Protein AF-A0A914IQT5-F1 (afdb_monomer_lite)

Foldseek 3Di:
DDPLVVVLVVVLVVVVVVCVVVVPDPVVNVVVNQVSVQCVVVCVSRDPPVVVLVPDDPVVSLVVLCVPPLVVLCVDPVCVPPDPVVSSVVSSPDDDDDDGPPDDPDDPPDDDDPD

Radius of gyration: 18.44 Å; chains: 1; bounding box: 42×45×45 Å

pLDDT: mean 85.97, std 9.66, range [45.22, 96.81]

Sequence (115 aa):
MNLSRSLFEEKLDGCKVFMKYRKVNTLLERKIIQWFEYVWKNGTAKFDETTITECLPPRLKGQLAVHIHMETLQKVALFKDCEASLMYELVLKLKLQVFSPGDYVCRKGDIGKVS

Secondary structure (DSSP, 8-state):
--HHHHHHHHHHHHHHHHHHHTT--HHHHHHHHHHHHHHHHTTTTT--HHHHHHTS-HHHHHHHHHHHHHHHHHT-GGGTT--HHHHHHHHHH-------TT--SS-TTPPPP--

Structure (mmCIF, N/CA/C/O backbone):
data_AF-A0A914IQT5-F1
#
_entry.id   AF-A0A914IQT5-F1
#
loop_
_atom_site.group_PDB
_atom_site.id
_atom_site.type_symbol
_atom_site.label_atom_id
_atom_site.label_alt_id
_atom_site.label_comp_id
_atom_site.label_asym_id
_atom_site.label_entity_id
_atom_site.label_seq_id
_atom_site.pdbx_PDB_ins_code
_atom_site.Cartn_x
_atom_site.Cartn_y
_atom_site.Cartn_z
_atom_site.occupancy
_atom_site.B_iso_or_equiv
_atom_site.auth_seq_id
_atom_site.auth_comp_id
_atom_site.auth_asym_id
_atom_site.auth_atom_id
_atom_site.pdbx_PDB_model_num
ATOM 1 N N . MET A 1 1 ? 7.349 23.898 -9.204 1.00 47.81 1 MET A N 1
ATOM 2 C CA . MET A 1 1 ? 7.856 22.534 -9.478 1.00 47.81 1 MET A CA 1
ATOM 3 C C . MET A 1 1 ? 7.548 21.688 -8.250 1.00 47.81 1 MET A C 1
ATOM 5 O O . MET A 1 1 ? 7.906 22.112 -7.162 1.00 47.81 1 MET A O 1
ATOM 9 N N . ASN A 1 2 ? 6.785 20.599 -8.366 1.00 71.19 2 ASN A N 1
ATOM 10 C CA . ASN A 1 2 ? 6.391 19.801 -7.198 1.00 71.19 2 ASN A CA 1
ATOM 11 C C . ASN A 1 2 ? 7.513 18.792 -6.891 1.00 71.19 2 ASN A C 1
ATOM 13 O O . ASN A 1 2 ? 7.759 17.908 -7.710 1.00 71.19 2 ASN A O 1
ATOM 17 N N . LEU A 1 3 ? 8.219 18.953 -5.766 1.00 75.12 3 LEU A N 1
ATOM 18 C CA . LEU A 1 3 ? 9.384 18.136 -5.379 1.00 75.12 3 LEU A CA 1
ATOM 19 C C . LEU A 1 3 ? 9.077 16.633 -5.422 1.00 75.12 3 LEU A C 1
ATOM 21 O O . LEU A 1 3 ? 9.850 15.861 -5.983 1.00 75.12 3 LEU A O 1
ATOM 25 N N . SER A 1 4 ? 7.900 16.233 -4.935 1.00 77.31 4 SER A N 1
ATOM 26 C CA . SER A 1 4 ? 7.446 14.838 -4.941 1.00 77.31 4 SER A CA 1
ATOM 27 C C . SER A 1 4 ? 7.320 14.273 -6.356 1.00 77.31 4 SER A C 1
ATOM 29 O O . SER A 1 4 ? 7.591 13.099 -6.584 1.00 77.31 4 SER A O 1
ATOM 31 N N . ARG A 1 5 ? 6.922 15.113 -7.321 1.00 80.44 5 ARG A N 1
ATOM 32 C CA . ARG A 1 5 ? 6.803 14.726 -8.731 1.00 80.44 5 ARG A CA 1
ATOM 33 C C . ARG A 1 5 ? 8.169 14.564 -9.381 1.00 80.44 5 ARG A C 1
ATOM 35 O O . ARG A 1 5 ? 8.388 13.565 -10.049 1.00 80.44 5 ARG A O 1
ATOM 42 N N . SER A 1 6 ? 9.081 15.499 -9.127 1.00 84.94 6 SER A N 1
ATOM 43 C CA . SER A 1 6 ? 10.443 15.439 -9.667 1.00 84.94 6 SER A CA 1
ATOM 44 C C . SER A 1 6 ? 11.188 14.195 -9.176 1.00 84.94 6 SER A C 1
ATOM 46 O O . SER A 1 6 ? 11.779 13.481 -9.976 1.00 84.94 6 SER A O 1
ATOM 48 N N . LEU A 1 7 ? 11.104 13.891 -7.876 1.00 85.19 7 LEU A N 1
ATOM 49 C CA . LEU A 1 7 ? 11.726 12.696 -7.291 1.00 85.19 7 LEU A CA 1
ATOM 50 C C . LEU A 1 7 ? 11.123 11.396 -7.839 1.00 85.19 7 LEU A C 1
ATOM 52 O O . LEU A 1 7 ? 11.816 10.390 -7.990 1.00 85.19 7 LEU A O 1
ATOM 56 N N . PHE A 1 8 ? 9.820 11.398 -8.122 1.00 86.62 8 PHE A N 1
ATOM 57 C CA . PHE A 1 8 ? 9.148 10.246 -8.709 1.00 86.62 8 PHE A CA 1
ATOM 58 C C . PHE A 1 8 ? 9.573 10.010 -10.164 1.00 86.62 8 PHE A C 1
ATOM 60 O O . PHE A 1 8 ? 9.866 8.876 -10.542 1.00 86.62 8 PHE A O 1
ATOM 67 N N . GLU A 1 9 ? 9.639 11.077 -10.962 1.00 87.62 9 GLU A N 1
ATOM 68 C CA . GLU A 1 9 ? 10.109 11.040 -12.350 1.00 87.62 9 GLU A CA 1
ATOM 69 C C . GLU A 1 9 ? 11.574 10.567 -12.419 1.00 87.62 9 GLU A C 1
ATOM 71 O O . GLU A 1 9 ? 11.883 9.673 -13.206 1.00 87.62 9 GLU A O 1
ATOM 76 N N . GLU A 1 10 ? 12.440 11.039 -11.514 1.00 91.44 10 GLU A N 1
ATOM 77 C CA . GLU A 1 10 ? 13.835 10.585 -11.401 1.00 91.44 10 GLU A CA 1
ATOM 78 C C . GLU A 1 10 ? 13.940 9.075 -11.120 1.00 91.44 10 GLU A C 1
ATOM 80 O O . GLU A 1 10 ? 14.690 8.361 -11.792 1.00 91.44 10 GLU A O 1
ATOM 85 N N . LYS A 1 11 ? 13.143 8.550 -10.174 1.00 90.00 11 LYS A N 1
ATOM 86 C CA . LYS A 1 11 ? 13.092 7.104 -9.890 1.00 90.00 11 LYS A CA 1
ATOM 87 C C . LYS A 1 11 ? 12.628 6.295 -11.102 1.00 90.00 11 LYS A C 1
ATOM 89 O O . LYS A 1 11 ? 13.220 5.258 -11.406 1.00 90.00 11 LYS A O 1
ATOM 94 N N . LEU A 1 12 ? 11.581 6.754 -11.790 1.00 92.44 12 LEU A N 1
ATOM 95 C CA . LEU A 1 12 ? 11.058 6.089 -12.984 1.00 92.44 12 LEU A CA 1
ATOM 96 C C . LEU A 1 12 ? 12.110 6.051 -14.100 1.00 92.44 12 LEU A C 1
ATOM 98 O O . LEU A 1 12 ? 12.308 5.008 -14.727 1.00 92.44 12 LEU A O 1
ATOM 102 N N . ASP A 1 13 ? 12.810 7.156 -14.332 1.00 93.62 13 ASP A N 1
ATOM 103 C CA . ASP A 1 13 ? 13.841 7.233 -15.363 1.00 93.62 13 ASP A CA 1
ATOM 104 C C . ASP A 1 13 ? 15.064 6.375 -15.019 1.00 93.62 13 ASP A C 1
ATOM 106 O O . ASP A 1 13 ? 15.553 5.639 -15.881 1.00 93.62 13 ASP A O 1
ATOM 110 N N . GLY A 1 14 ? 15.482 6.343 -13.750 1.00 94.62 14 GLY A N 1
ATOM 111 C CA . GLY A 1 14 ? 16.488 5.393 -13.267 1.00 94.62 14 GLY A CA 1
ATOM 112 C C . GLY A 1 14 ? 16.093 3.935 -13.536 1.00 94.62 14 GLY A C 1
ATOM 113 O O . GLY A 1 14 ? 16.894 3.153 -14.057 1.00 94.62 14 GLY A O 1
ATOM 114 N N . CYS A 1 15 ? 14.832 3.573 -13.273 1.00 93.38 15 CYS A N 1
ATOM 115 C CA . CYS A 1 15 ? 14.303 2.247 -13.597 1.00 93.38 15 CYS A CA 1
ATOM 116 C C . CYS A 1 15 ? 14.337 1.949 -15.104 1.00 93.38 15 CYS A C 1
ATOM 118 O O . CYS A 1 15 ? 14.749 0.853 -15.488 1.00 93.38 15 CYS A O 1
ATOM 120 N N . LYS A 1 16 ? 13.959 2.899 -15.970 1.00 93.62 16 LYS A N 1
ATOM 121 C CA . LYS A 1 16 ? 14.031 2.721 -17.435 1.00 93.62 16 LYS A CA 1
ATOM 122 C C . LYS A 1 16 ? 15.462 2.459 -17.902 1.00 93.62 16 LYS A C 1
ATOM 124 O O . LYS A 1 16 ? 15.700 1.526 -18.672 1.00 93.62 16 LYS A O 1
ATOM 129 N N . VAL A 1 17 ? 16.427 3.239 -17.409 1.00 95.62 17 VAL A N 1
ATOM 130 C CA . VAL A 1 17 ? 17.852 3.063 -17.738 1.00 95.62 17 VAL A CA 1
ATOM 131 C C . VAL A 1 17 ? 18.342 1.683 -17.297 1.00 95.62 17 VAL A C 1
ATOM 133 O O . VAL A 1 17 ? 18.986 0.977 -18.078 1.00 95.62 17 VAL A O 1
ATOM 136 N N . PHE A 1 18 ? 17.985 1.258 -16.083 1.00 95.00 18 PHE A N 1
ATOM 137 C CA . PHE A 1 18 ? 18.346 -0.059 -15.563 1.00 95.00 18 PHE A CA 1
ATOM 138 C C . PHE A 1 18 ? 17.763 -1.206 -16.403 1.00 95.00 18 PHE A C 1
ATOM 140 O O . PHE A 1 18 ? 18.481 -2.150 -16.746 1.00 95.00 18 PHE A O 1
ATOM 147 N N . MET A 1 19 ? 16.485 -1.118 -16.784 1.00 96.19 19 MET A N 1
ATOM 148 C CA . MET A 1 19 ? 15.827 -2.125 -17.624 1.00 96.19 19 MET A CA 1
ATOM 149 C C . MET A 1 19 ? 16.481 -2.236 -19.003 1.00 96.19 19 MET A C 1
ATOM 151 O O . MET A 1 19 ? 16.732 -3.348 -19.476 1.00 96.19 19 MET A O 1
ATOM 155 N N . LYS A 1 20 ? 16.843 -1.096 -19.606 1.00 94.56 20 LYS A N 1
ATOM 156 C CA . LYS A 1 20 ? 17.576 -1.051 -20.876 1.00 94.56 20 LYS A CA 1
ATOM 157 C C . LYS A 1 20 ? 18.952 -1.706 -20.757 1.00 94.56 20 LYS A C 1
ATOM 159 O O . LYS A 1 20 ? 19.308 -2.532 -21.594 1.00 94.56 20 LYS A O 1
ATOM 164 N N . TYR A 1 21 ? 19.706 -1.387 -19.703 1.00 96.06 21 TYR A N 1
ATOM 165 C CA . TYR A 1 21 ? 21.021 -1.981 -19.439 1.00 96.06 21 TYR A CA 1
ATOM 166 C C . TYR A 1 21 ? 20.945 -3.507 -19.265 1.00 96.06 21 TYR A C 1
ATOM 168 O O . TYR A 1 21 ? 21.769 -4.243 -19.807 1.00 96.06 21 TYR A O 1
ATOM 176 N N . ARG A 1 22 ? 19.920 -3.998 -18.558 1.00 96.81 22 ARG A N 1
ATOM 177 C CA . ARG A 1 22 ? 19.693 -5.432 -18.320 1.00 96.81 22 ARG A CA 1
ATOM 178 C C . ARG A 1 22 ? 18.984 -6.161 -19.465 1.00 96.81 22 ARG A C 1
ATOM 180 O O . ARG A 1 22 ? 18.784 -7.367 -19.348 1.00 96.81 22 ARG A O 1
ATOM 187 N N . LYS A 1 23 ? 18.628 -5.469 -20.556 1.00 95.25 23 LYS A N 1
ATOM 188 C CA . LYS A 1 23 ? 17.874 -6.023 -21.696 1.00 95.25 23 LYS A CA 1
ATOM 189 C C . LYS A 1 23 ? 16.581 -6.723 -21.252 1.00 95.25 23 LYS A C 1
ATOM 191 O O . LYS A 1 23 ? 16.269 -7.827 -21.698 1.00 95.25 23 LYS A O 1
ATOM 196 N N . VAL A 1 24 ? 15.848 -6.092 -20.334 1.00 95.38 24 VAL A N 1
ATOM 197 C CA . VAL A 1 24 ? 14.544 -6.587 -19.877 1.00 95.38 24 VAL A CA 1
ATOM 198 C C . VAL A 1 24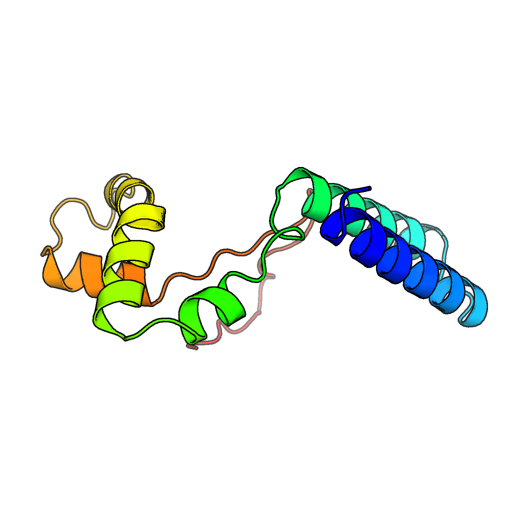 ? 13.583 -6.653 -21.067 1.00 95.38 24 VAL A C 1
ATOM 200 O O . VAL A 1 24 ? 13.606 -5.793 -21.943 1.00 95.38 24 VAL A O 1
ATOM 203 N N . ASN A 1 25 ? 12.745 -7.691 -21.127 1.00 95.12 25 ASN A N 1
ATOM 204 C CA . ASN A 1 25 ? 11.779 -7.813 -22.215 1.00 95.12 25 ASN A CA 1
ATOM 205 C C . ASN A 1 25 ? 10.719 -6.694 -22.156 1.00 95.12 25 ASN A C 1
ATOM 207 O O . ASN A 1 25 ? 10.324 -6.233 -21.084 1.00 95.12 25 ASN A O 1
ATOM 211 N N . THR A 1 26 ? 10.207 -6.305 -23.323 1.00 92.81 26 THR A N 1
ATOM 212 C CA . THR A 1 26 ? 9.281 -5.170 -23.474 1.00 92.81 26 THR A CA 1
ATOM 213 C C . THR A 1 26 ? 7.962 -5.354 -22.718 1.00 92.81 26 THR A C 1
ATOM 215 O O . THR A 1 26 ? 7.315 -4.379 -22.340 1.00 92.81 26 THR A O 1
ATOM 218 N N . LEU A 1 27 ? 7.538 -6.601 -22.490 1.00 92.62 27 LEU A N 1
ATOM 219 C CA . LEU A 1 27 ? 6.305 -6.893 -21.762 1.00 92.62 27 LEU A CA 1
ATOM 220 C C . LEU A 1 27 ? 6.457 -6.556 -20.274 1.00 92.62 27 LEU A C 1
ATOM 222 O O . LEU A 1 27 ? 5.583 -5.903 -19.705 1.00 92.62 27 LEU A O 1
ATOM 226 N N . LEU A 1 28 ? 7.566 -6.965 -19.656 1.00 90.56 28 LEU A N 1
ATOM 227 C CA . LEU A 1 28 ? 7.871 -6.662 -18.262 1.00 90.56 28 LEU A CA 1
ATOM 228 C C . LEU A 1 28 ? 8.164 -5.170 -18.069 1.00 90.56 28 LEU A C 1
ATOM 230 O O . LEU A 1 28 ? 7.655 -4.579 -17.123 1.00 90.56 28 LEU A O 1
ATOM 234 N N . GLU A 1 29 ? 8.892 -4.548 -18.998 1.00 92.88 29 GLU A N 1
ATOM 235 C CA . GLU A 1 29 ? 9.131 -3.100 -18.984 1.00 92.88 29 GLU A CA 1
ATOM 236 C C . GLU A 1 29 ? 7.816 -2.309 -18.974 1.00 92.88 29 GLU A C 1
ATOM 238 O O . GLU A 1 29 ? 7.607 -1.447 -18.119 1.00 92.88 29 GLU A O 1
ATOM 243 N N . ARG A 1 30 ? 6.879 -2.657 -19.865 1.00 91.69 30 ARG A N 1
ATOM 244 C CA . ARG A 1 30 ? 5.562 -2.014 -19.929 1.00 91.69 30 ARG A CA 1
ATOM 245 C C . ARG A 1 30 ? 4.773 -2.184 -18.635 1.00 91.69 30 ARG A C 1
ATOM 247 O O . ARG A 1 30 ? 4.170 -1.219 -18.177 1.00 91.69 30 ARG A O 1
ATOM 254 N N . LYS A 1 31 ? 4.786 -3.384 -18.045 1.00 90.19 31 LYS A N 1
ATOM 255 C CA . LYS A 1 31 ? 4.122 -3.644 -16.758 1.00 90.19 31 LYS A CA 1
ATOM 256 C C . LYS A 1 31 ? 4.693 -2.773 -15.643 1.00 90.19 31 LYS A C 1
ATOM 258 O O . LYS A 1 31 ? 3.928 -2.198 -14.879 1.00 90.19 31 LYS A O 1
ATOM 263 N N . ILE A 1 32 ? 6.017 -2.644 -15.578 1.00 90.44 32 ILE A N 1
ATOM 264 C CA . ILE A 1 32 ? 6.684 -1.811 -14.574 1.00 90.44 32 ILE A CA 1
ATOM 265 C C . ILE A 1 32 ? 6.288 -0.341 -14.761 1.00 90.44 32 ILE A C 1
ATOM 267 O O . ILE A 1 32 ? 5.877 0.299 -13.799 1.00 90.44 32 ILE A O 1
ATOM 271 N N . ILE A 1 33 ? 6.328 0.186 -15.989 1.00 91.38 33 ILE A N 1
ATOM 272 C CA . ILE A 1 33 ? 5.928 1.578 -16.265 1.00 91.38 33 ILE A CA 1
ATOM 273 C C . ILE A 1 33 ? 4.456 1.818 -15.890 1.00 91.38 33 ILE A C 1
ATOM 275 O O . ILE A 1 33 ? 4.156 2.794 -15.205 1.00 91.38 33 ILE A O 1
ATOM 279 N N . GLN A 1 34 ? 3.550 0.911 -16.270 1.00 90.38 34 GLN A N 1
ATOM 280 C CA . G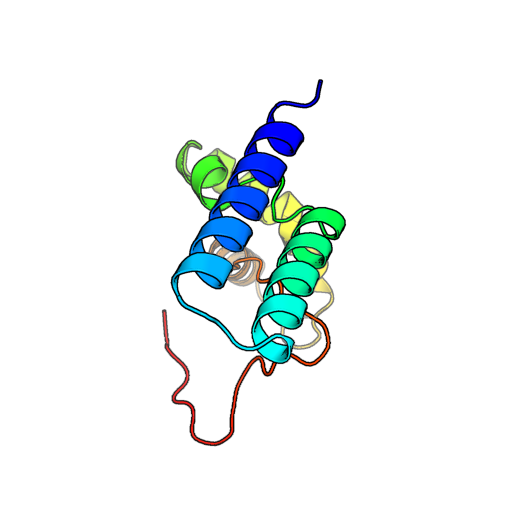LN A 1 34 ? 2.130 1.001 -15.910 1.00 90.38 34 GLN A CA 1
ATOM 281 C C . GLN A 1 34 ? 1.911 0.976 -14.395 1.00 90.38 34 GLN A C 1
ATOM 283 O O . GLN A 1 34 ? 1.084 1.732 -13.889 1.00 90.38 34 GLN A O 1
ATOM 288 N N . TRP A 1 35 ? 2.671 0.154 -13.668 1.00 88.19 35 TRP A N 1
ATOM 289 C CA . TRP A 1 35 ? 2.641 0.137 -12.208 1.00 88.19 35 TRP A CA 1
ATOM 290 C C . TRP A 1 35 ? 3.054 1.497 -11.629 1.00 88.19 35 TRP A C 1
ATOM 292 O O . TRP A 1 35 ? 2.324 2.048 -10.808 1.00 88.19 35 TRP A O 1
ATOM 302 N N . PHE A 1 36 ? 4.155 2.097 -12.103 1.00 88.44 36 PHE A N 1
ATOM 303 C CA . PHE A 1 36 ? 4.572 3.435 -11.657 1.00 88.44 36 PHE A CA 1
ATOM 304 C C . PHE A 1 36 ? 3.467 4.476 -11.916 1.00 88.44 36 PHE A C 1
ATOM 306 O O . PHE A 1 36 ? 3.074 5.208 -11.006 1.00 88.44 36 PHE A O 1
ATOM 313 N N . GLU A 1 37 ? 2.901 4.520 -13.124 1.00 87.38 37 GLU A N 1
ATOM 314 C CA . GLU A 1 37 ? 1.801 5.441 -13.446 1.00 87.38 37 GLU A CA 1
ATOM 315 C C . GLU A 1 37 ? 0.577 5.244 -12.541 1.00 87.38 37 GLU A C 1
ATOM 317 O O . GLU A 1 37 ? -0.046 6.219 -12.108 1.00 87.38 37 GLU A O 1
ATOM 322 N N . TYR A 1 38 ? 0.238 3.991 -12.241 1.00 87.38 38 TYR A N 1
ATOM 323 C CA . TYR A 1 38 ? -0.890 3.638 -11.391 1.00 87.38 38 TYR A CA 1
ATOM 324 C C . TYR A 1 38 ? -0.676 4.079 -9.937 1.00 87.38 38 TYR A C 1
ATOM 326 O O . TYR A 1 38 ? -1.527 4.766 -9.369 1.00 87.38 38 TYR A O 1
ATOM 334 N N . VAL A 1 39 ? 0.485 3.773 -9.352 1.00 83.94 39 VAL A N 1
ATOM 335 C CA . VAL A 1 39 ? 0.831 4.174 -7.976 1.00 83.94 39 VAL A CA 1
ATOM 336 C C . VAL A 1 39 ? 0.896 5.703 -7.842 1.00 83.94 39 VAL A C 1
ATOM 338 O O . VAL A 1 39 ? 0.480 6.256 -6.820 1.00 83.94 39 VAL A O 1
ATOM 341 N N . TRP A 1 40 ? 1.353 6.413 -8.880 1.00 84.00 40 TRP A N 1
ATOM 342 C CA . TRP A 1 40 ? 1.342 7.879 -8.909 1.00 84.00 40 TRP A CA 1
ATOM 343 C C . TRP A 1 40 ? -0.075 8.462 -8.927 1.00 84.00 40 TRP A C 1
ATOM 345 O O . TRP A 1 40 ? -0.383 9.375 -8.150 1.00 84.00 40 TRP A O 1
ATOM 355 N N . LYS A 1 41 ? -0.953 7.927 -9.788 1.00 83.19 41 LYS A N 1
ATOM 356 C CA . LYS A 1 41 ? -2.362 8.346 -9.877 1.00 83.19 41 LYS A CA 1
ATOM 357 C C . LYS A 1 41 ? -3.112 8.099 -8.572 1.00 83.19 41 LYS A C 1
ATOM 359 O O . LYS A 1 41 ? -3.847 8.980 -8.134 1.00 83.19 41 LYS A O 1
ATOM 364 N N . ASN A 1 42 ? -2.861 6.966 -7.922 1.00 77.44 42 ASN A N 1
ATOM 365 C CA . ASN A 1 42 ? -3.542 6.575 -6.687 1.00 77.44 42 ASN A CA 1
ATOM 366 C C . ASN A 1 42 ? -2.970 7.240 -5.424 1.00 77.44 42 ASN A C 1
ATOM 368 O O . ASN A 1 42 ? -3.422 6.960 -4.319 1.00 77.44 42 ASN A O 1
ATOM 372 N N . GLY A 1 43 ? -1.992 8.141 -5.564 1.00 70.44 43 GLY A N 1
ATOM 373 C CA . GLY A 1 43 ? -1.492 8.972 -4.467 1.00 70.44 43 GLY A CA 1
ATOM 374 C C . GLY A 1 43 ? -0.547 8.266 -3.492 1.00 70.44 43 GLY A C 1
ATOM 375 O O . GLY A 1 43 ? 0.111 8.947 -2.712 1.00 70.44 43 GLY A O 1
ATOM 376 N N . THR A 1 44 ? -0.387 6.947 -3.584 1.00 64.69 44 THR A N 1
ATOM 377 C CA . THR A 1 44 ? 0.485 6.149 -2.705 1.00 64.69 44 THR A CA 1
ATOM 378 C C . THR A 1 44 ? 1.966 6.470 -2.901 1.00 64.69 44 THR A C 1
ATOM 380 O O . THR A 1 44 ? 2.752 6.360 -1.973 1.00 64.69 44 THR A O 1
ATOM 383 N N . ALA A 1 45 ? 2.364 6.934 -4.091 1.00 61.88 45 ALA A N 1
ATOM 384 C CA . ALA A 1 45 ? 3.729 7.412 -4.328 1.00 61.88 45 ALA A CA 1
ATOM 385 C C . ALA A 1 45 ? 4.007 8.808 -3.742 1.00 61.88 45 ALA A C 1
ATOM 387 O O . ALA A 1 45 ? 5.161 9.235 -3.722 1.00 61.88 45 ALA A O 1
ATOM 388 N N . LYS A 1 46 ? 2.971 9.555 -3.333 1.00 66.12 46 LYS A N 1
ATOM 389 C CA . LYS A 1 46 ? 3.124 10.953 -2.900 1.00 66.12 46 LYS A CA 1
ATOM 390 C C . LYS A 1 46 ? 3.548 11.071 -1.442 1.00 66.12 46 LYS A C 1
ATOM 392 O O . LYS A 1 46 ? 4.214 12.046 -1.103 1.00 66.12 46 LYS A O 1
ATOM 397 N N . PHE A 1 47 ? 3.179 10.099 -0.610 1.00 67.94 47 PHE A N 1
ATOM 398 C CA . PHE A 1 47 ? 3.446 10.113 0.821 1.00 67.94 47 PHE A CA 1
ATOM 399 C C . PHE A 1 47 ? 3.838 8.721 1.288 1.00 67.94 47 PHE A C 1
ATOM 401 O O . PHE A 1 47 ? 3.115 7.756 1.055 1.00 67.94 47 PHE A O 1
ATOM 408 N N . ASP A 1 48 ? 4.976 8.631 1.967 1.00 74.50 48 ASP A N 1
ATOM 409 C CA . ASP A 1 48 ? 5.322 7.435 2.718 1.00 74.50 48 ASP A CA 1
ATOM 410 C C . ASP A 1 48 ? 4.614 7.484 4.073 1.00 74.50 48 ASP A C 1
ATOM 412 O O . ASP A 1 48 ? 5.106 8.061 5.045 1.00 74.50 48 ASP A O 1
ATOM 416 N N . GLU A 1 49 ? 3.406 6.927 4.103 1.00 73.88 49 GLU A N 1
ATOM 417 C CA . GLU A 1 49 ? 2.545 6.917 5.285 1.00 73.88 49 GLU A CA 1
ATOM 418 C C . GLU A 1 49 ? 3.222 6.237 6.483 1.00 73.88 49 GLU A C 1
ATOM 420 O O . GLU A 1 49 ? 3.028 6.670 7.620 1.00 73.88 49 GLU A O 1
ATOM 425 N N . THR A 1 50 ? 4.085 5.243 6.236 1.00 74.81 50 THR A N 1
ATOM 426 C CA . THR A 1 50 ? 4.836 4.542 7.290 1.00 74.81 50 THR A CA 1
ATOM 427 C C . THR A 1 50 ? 5.837 5.487 7.940 1.00 74.81 50 THR A C 1
ATOM 429 O O . THR A 1 50 ? 5.787 5.697 9.150 1.00 74.81 50 THR A O 1
ATOM 432 N N . THR A 1 51 ? 6.681 6.138 7.135 1.00 78.88 51 THR A N 1
ATOM 433 C CA . THR A 1 51 ? 7.665 7.104 7.644 1.00 78.88 51 THR A CA 1
ATOM 434 C C . THR A 1 51 ? 6.981 8.264 8.378 1.00 78.88 51 THR A C 1
ATOM 436 O O . THR A 1 51 ? 7.427 8.678 9.446 1.00 78.88 51 THR A O 1
ATOM 439 N N . ILE A 1 52 ? 5.857 8.775 7.861 1.00 80.25 52 ILE A N 1
ATOM 440 C CA . ILE A 1 52 ? 5.115 9.869 8.509 1.00 80.25 52 ILE A CA 1
ATOM 441 C C . ILE A 1 52 ? 4.537 9.424 9.857 1.00 80.25 52 ILE A C 1
ATOM 443 O O . ILE A 1 52 ? 4.656 10.151 10.844 1.00 80.25 52 ILE A O 1
ATOM 447 N N . THR A 1 53 ? 3.921 8.242 9.924 1.00 77.44 53 THR A N 1
ATOM 448 C CA . THR A 1 53 ? 3.326 7.739 11.172 1.00 77.44 53 THR A CA 1
ATOM 449 C C . THR A 1 53 ? 4.362 7.323 12.213 1.00 77.44 53 THR A C 1
ATOM 451 O O . THR A 1 53 ? 4.057 7.379 13.403 1.00 77.44 53 THR A O 1
ATOM 454 N N . GLU A 1 54 ? 5.574 6.938 11.812 1.00 83.25 54 GLU A N 1
ATOM 455 C CA . GLU A 1 54 ? 6.691 6.654 12.727 1.00 83.25 54 GLU A CA 1
ATOM 456 C C . GLU A 1 54 ? 7.270 7.915 13.382 1.00 83.25 54 GLU A C 1
ATOM 458 O O . GLU A 1 54 ? 7.718 7.857 14.526 1.00 83.25 54 GLU A O 1
ATOM 463 N N . CYS A 1 55 ? 7.184 9.072 12.721 1.00 86.38 55 CYS A N 1
ATOM 464 C CA . CYS A 1 55 ? 7.583 10.359 13.300 1.00 86.38 55 CYS A CA 1
ATOM 465 C C . CYS A 1 55 ? 6.607 10.888 14.368 1.00 86.38 55 CYS A C 1
ATOM 467 O O . CYS A 1 55 ? 6.911 11.872 15.048 1.00 86.38 55 CYS A O 1
ATOM 469 N N . LEU A 1 56 ? 5.420 10.287 14.508 1.00 88.19 56 LEU A N 1
ATOM 470 C CA . LEU A 1 56 ? 4.383 10.758 15.422 1.00 88.19 56 LEU A CA 1
ATOM 471 C C . LEU A 1 56 ? 4.458 10.056 16.789 1.00 88.19 56 LEU A C 1
ATOM 473 O O . LEU A 1 56 ? 4.583 8.832 16.857 1.00 88.19 56 LEU A O 1
ATOM 477 N N . PRO A 1 57 ? 4.265 10.793 17.901 1.00 92.94 57 PRO A N 1
ATOM 478 C CA 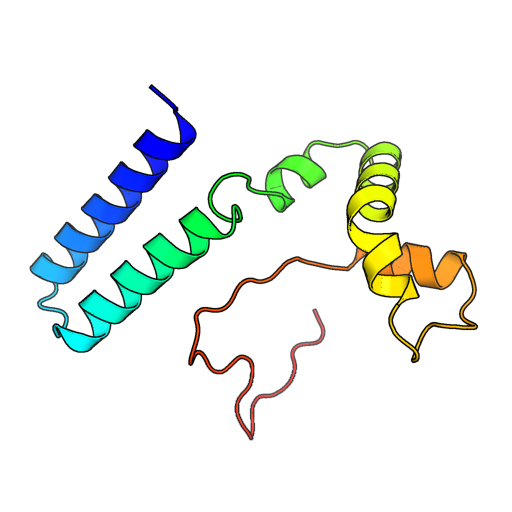. PRO A 1 57 ? 4.025 10.195 19.208 1.00 92.94 57 PRO A CA 1
ATOM 479 C C . PRO A 1 57 ? 2.848 9.202 19.175 1.00 92.94 57 PRO A C 1
ATOM 481 O O . PRO A 1 57 ? 1.864 9.461 18.474 1.00 92.94 57 PRO A O 1
ATOM 484 N N . PRO A 1 58 ? 2.859 8.129 19.994 1.00 88.75 58 PRO A N 1
ATOM 485 C CA . PRO A 1 58 ? 1.859 7.055 19.928 1.00 88.75 58 PRO A CA 1
ATOM 486 C C . PRO A 1 58 ? 0.401 7.531 19.974 1.00 88.75 58 PRO A C 1
ATOM 488 O O . PRO A 1 58 ? -0.449 7.014 19.253 1.00 88.75 58 PRO A O 1
ATOM 491 N N . ARG A 1 59 ? 0.110 8.562 20.780 1.00 90.00 59 ARG A N 1
ATOM 492 C CA . ARG A 1 59 ? -1.236 9.148 20.876 1.00 90.00 59 ARG A CA 1
ATOM 493 C C . ARG A 1 59 ? -1.684 9.814 19.572 1.00 90.00 59 ARG A C 1
ATOM 495 O O . ARG A 1 59 ? -2.821 9.616 19.158 1.00 90.00 59 ARG A O 1
ATOM 502 N N . LEU A 1 60 ? -0.801 10.574 18.923 1.00 91.38 60 LEU A N 1
ATOM 503 C CA . LEU A 1 60 ? -1.109 11.254 17.660 1.00 91.38 60 LEU A CA 1
ATOM 504 C C . LEU A 1 60 ? -1.186 10.262 16.499 1.00 91.38 60 LEU A C 1
ATOM 506 O O . LEU A 1 60 ? -2.083 10.372 15.667 1.00 91.38 60 LEU A O 1
ATOM 510 N N . LYS A 1 61 ? -0.313 9.248 16.490 1.00 89.62 61 LYS A N 1
ATOM 511 C CA . LYS A 1 61 ? -0.383 8.136 15.535 1.00 89.62 61 LYS A CA 1
ATOM 512 C C . LYS A 1 61 ? -1.745 7.442 15.587 1.00 89.62 61 LYS A C 1
ATOM 514 O O . LYS A 1 61 ? -2.350 7.212 14.545 1.00 89.62 61 LYS A O 1
ATOM 519 N N . GLY A 1 62 ? -2.243 7.151 16.789 1.00 89.56 62 GLY A N 1
ATOM 520 C CA . GLY A 1 62 ? -3.540 6.501 16.955 1.00 89.56 62 GLY A CA 1
ATOM 521 C C . GLY A 1 62 ? -4.722 7.358 16.510 1.00 89.56 62 GLY A C 1
ATOM 522 O O . GLY A 1 62 ? -5.596 6.869 15.799 1.00 89.56 62 GLY A O 1
ATOM 523 N N . GLN A 1 63 ? -4.719 8.651 16.845 1.00 90.56 63 GLN A N 1
ATOM 524 C CA . GLN A 1 63 ? -5.747 9.584 16.369 1.00 90.56 63 GLN A CA 1
ATOM 525 C C . GLN A 1 63 ? -5.773 9.676 14.839 1.00 90.56 63 GLN A C 1
ATOM 527 O O . GLN A 1 63 ? -6.849 9.639 14.242 1.00 90.56 63 GLN A O 1
ATOM 532 N N . LEU A 1 64 ? -4.597 9.744 14.207 1.00 89.69 64 LEU A N 1
ATOM 533 C CA . LEU A 1 64 ? -4.483 9.776 12.752 1.00 89.69 64 LEU A CA 1
ATOM 534 C C . LEU A 1 64 ? -4.994 8.474 12.117 1.00 89.69 64 LEU A C 1
ATOM 536 O O . LEU A 1 64 ? -5.812 8.530 11.205 1.00 89.69 64 LEU A O 1
ATOM 540 N N . ALA A 1 65 ? -4.582 7.313 12.633 1.00 88.62 65 ALA A N 1
ATOM 541 C CA . ALA A 1 65 ? -5.024 6.017 12.118 1.00 88.62 65 ALA A CA 1
ATOM 542 C C . ALA A 1 65 ? -6.554 5.854 12.203 1.00 88.62 65 ALA A C 1
ATOM 544 O O . ALA A 1 65 ? -7.184 5.436 11.232 1.00 88.62 65 ALA A O 1
ATOM 545 N N . VAL A 1 66 ? -7.170 6.245 13.330 1.00 91.06 66 VAL A N 1
ATOM 546 C CA . VAL A 1 66 ? -8.638 6.262 13.486 1.00 91.06 66 VAL A CA 1
ATOM 547 C C . VAL A 1 66 ? -9.287 7.161 12.448 1.00 91.06 66 VAL A C 1
ATOM 549 O O . VAL A 1 66 ? -10.239 6.739 11.796 1.00 91.06 66 VAL A O 1
ATOM 552 N N . HIS A 1 67 ? -8.762 8.369 12.257 1.00 90.50 67 HIS A N 1
ATOM 553 C CA . HIS A 1 67 ? -9.321 9.308 11.293 1.00 90.50 67 HIS A CA 1
ATOM 554 C C . HIS A 1 67 ? -9.272 8.780 9.851 1.00 90.50 67 HIS A C 1
ATOM 556 O O . HIS A 1 67 ? -10.225 8.974 9.103 1.00 90.50 67 HIS A O 1
ATOM 562 N N . ILE A 1 68 ? -8.196 8.087 9.466 1.00 87.25 68 ILE A N 1
ATOM 563 C CA . ILE A 1 68 ? -8.013 7.592 8.094 1.00 87.25 68 ILE A CA 1
ATOM 564 C C . ILE A 1 68 ? -8.796 6.293 7.846 1.00 87.25 68 ILE A C 1
ATOM 566 O O . ILE A 1 68 ? -9.388 6.122 6.780 1.00 87.25 68 ILE A O 1
ATOM 570 N N . HIS A 1 69 ? -8.798 5.353 8.797 1.00 90.19 69 HIS A N 1
ATOM 571 C CA . HIS A 1 69 ? -9.229 3.978 8.518 1.00 90.19 69 HIS A CA 1
ATOM 572 C C . HIS A 1 69 ? -10.543 3.553 9.185 1.00 90.19 69 HIS A C 1
ATOM 574 O O . HIS A 1 69 ? -11.168 2.605 8.701 1.00 90.19 69 HIS A O 1
ATOM 580 N N . MET A 1 70 ? -10.992 4.218 10.259 1.00 92.00 70 MET A N 1
ATOM 581 C CA . MET A 1 70 ? -12.134 3.740 11.057 1.00 92.00 70 MET A CA 1
ATOM 582 C C . MET A 1 70 ? -13.422 3.639 10.236 1.00 92.00 70 MET A C 1
ATOM 584 O O . MET A 1 70 ? -14.129 2.638 10.325 1.00 92.00 70 MET A O 1
ATOM 588 N N . GLU A 1 71 ? -13.698 4.629 9.384 1.00 91.75 71 GLU A N 1
ATOM 589 C CA . GLU A 1 71 ? -14.893 4.625 8.533 1.00 91.75 71 GLU A CA 1
ATOM 590 C C . GLU A 1 71 ? -14.907 3.419 7.579 1.00 91.75 71 GLU A C 1
ATOM 592 O O . GLU A 1 71 ? -15.948 2.806 7.343 1.00 91.75 71 GLU A O 1
ATOM 597 N N . THR A 1 72 ? -13.742 3.046 7.044 1.00 90.44 72 THR A N 1
ATOM 598 C CA . THR A 1 72 ? -13.622 1.882 6.157 1.00 90.44 72 THR A CA 1
ATOM 599 C C . THR A 1 72 ? -13.859 0.592 6.932 1.00 90.44 72 THR A C 1
ATOM 601 O O . THR A 1 72 ? -14.596 -0.275 6.463 1.00 90.44 72 THR A O 1
ATOM 604 N N . LEU A 1 73 ? -13.285 0.476 8.133 1.00 91.56 73 LEU A N 1
ATOM 605 C CA . LEU A 1 73 ? -13.423 -0.717 8.963 1.00 91.56 73 LEU A CA 1
ATOM 606 C C . LEU A 1 73 ? -14.873 -0.925 9.438 1.00 91.56 73 LEU A C 1
ATOM 608 O O . LEU A 1 73 ? -15.366 -2.048 9.407 1.00 91.56 73 LEU A O 1
ATOM 612 N N . GLN A 1 74 ? -15.585 0.150 9.794 1.00 90.75 74 GLN A N 1
ATOM 613 C CA . GLN A 1 74 ? -16.988 0.102 10.236 1.00 90.75 74 GLN A CA 1
ATOM 614 C C . GLN A 1 74 ? -17.971 -0.357 9.149 1.00 90.75 74 GLN A C 1
ATOM 616 O O . GLN A 1 74 ? -19.047 -0.862 9.462 1.00 90.75 74 GLN A O 1
ATOM 621 N N . LYS A 1 75 ? -17.616 -0.213 7.867 1.00 92.69 75 LYS A N 1
ATOM 622 C CA . LYS A 1 75 ? -18.441 -0.695 6.745 1.00 92.69 75 LYS A CA 1
ATOM 623 C C . LYS A 1 75 ? -18.362 -2.213 6.559 1.00 92.69 75 LYS A C 1
ATOM 625 O O . LYS A 1 75 ? -19.175 -2.780 5.829 1.00 92.69 75 LYS A O 1
ATOM 630 N N . VAL A 1 76 ? -17.394 -2.884 7.184 1.00 93.69 76 VAL A N 1
ATOM 631 C CA . VAL A 1 76 ? -17.197 -4.329 7.043 1.00 93.69 76 VAL A CA 1
ATOM 632 C C . VAL A 1 76 ? -18.145 -5.070 7.982 1.00 93.69 76 VAL A C 1
ATOM 634 O O . VAL A 1 76 ? -18.026 -4.988 9.201 1.00 93.69 76 VAL A O 1
ATOM 637 N N . ALA A 1 77 ? -19.055 -5.863 7.411 1.00 94.06 77 ALA A N 1
ATOM 638 C CA . ALA A 1 77 ? -20.078 -6.588 8.170 1.00 94.06 77 ALA A CA 1
ATOM 639 C C . ALA A 1 77 ? -19.508 -7.516 9.261 1.00 94.06 77 ALA A C 1
ATOM 641 O O . ALA A 1 77 ? -20.145 -7.691 10.295 1.00 94.06 77 ALA A O 1
ATOM 642 N N . LEU A 1 78 ? -18.301 -8.063 9.057 1.00 93.44 78 LEU A N 1
ATOM 643 C CA . LEU A 1 78 ? -17.600 -8.897 10.040 1.00 93.44 78 LEU A CA 1
ATOM 644 C C . LEU A 1 78 ? -17.372 -8.179 11.383 1.00 93.44 78 LEU A C 1
ATOM 646 O O . LEU A 1 78 ? -17.319 -8.843 12.411 1.00 93.44 78 LEU A O 1
ATOM 650 N N . PHE A 1 79 ? -17.248 -6.848 11.376 1.00 91.69 79 PHE A N 1
ATOM 651 C CA . PHE A 1 79 ? -16.903 -6.056 12.560 1.00 91.69 79 PHE A CA 1
ATOM 652 C C . PHE A 1 79 ? -18.060 -5.206 13.104 1.00 91.69 79 PHE A C 1
ATOM 654 O O . PHE A 1 79 ? -17.845 -4.357 13.966 1.00 91.69 79 PHE A O 1
ATOM 661 N N . LYS A 1 80 ? -19.287 -5.413 12.609 1.00 88.62 80 LYS A N 1
ATOM 662 C CA . LYS A 1 80 ? -20.444 -4.548 12.896 1.00 88.62 80 LYS A CA 1
ATOM 663 C C . LYS A 1 80 ? -20.761 -4.410 14.393 1.00 88.62 80 LYS A C 1
ATOM 665 O O . LYS A 1 80 ? -21.119 -3.321 14.827 1.00 88.62 80 LYS A O 1
ATOM 670 N N . ASP A 1 81 ? -20.591 -5.489 15.153 1.00 89.81 81 ASP A N 1
ATOM 671 C CA . ASP A 1 81 ? -20.924 -5.562 16.583 1.00 89.81 81 ASP A CA 1
ATOM 672 C C . ASP A 1 81 ? -19.672 -5.752 17.464 1.00 89.81 81 ASP A C 1
ATOM 674 O O . ASP A 1 81 ? -19.753 -6.199 18.608 1.00 89.81 81 ASP A O 1
ATOM 678 N N . CYS A 1 82 ? -18.486 -5.444 16.927 1.00 93.44 82 CYS A N 1
ATOM 679 C CA . CYS A 1 82 ? -17.239 -5.514 17.679 1.00 93.44 82 CYS A CA 1
ATOM 680 C C . CYS A 1 82 ? -17.091 -4.334 18.648 1.00 93.44 82 CYS A C 1
ATOM 682 O O . CYS A 1 82 ? -17.499 -3.208 18.366 1.00 93.44 82 CYS A O 1
ATOM 684 N N . GLU A 1 83 ? -16.435 -4.585 19.782 1.00 94.19 83 GLU A N 1
ATOM 685 C CA . GLU A 1 83 ? -16.112 -3.538 20.748 1.00 94.19 83 GLU A CA 1
ATOM 686 C C . GLU A 1 83 ? -15.208 -2.459 20.126 1.00 94.19 83 GLU A C 1
ATOM 688 O O . GLU A 1 83 ? -14.314 -2.748 19.325 1.00 94.19 83 GLU A O 1
ATOM 693 N N . ALA A 1 84 ? -15.399 -1.203 20.537 1.00 88.88 84 ALA A N 1
ATOM 694 C CA . ALA A 1 84 ? -14.601 -0.075 20.061 1.00 88.88 84 ALA A CA 1
ATOM 695 C C . ALA A 1 84 ? -13.090 -0.251 20.313 1.00 88.88 84 ALA A C 1
ATOM 697 O O . ALA A 1 84 ? -12.282 0.194 19.499 1.00 88.88 84 ALA A O 1
ATOM 698 N N . SER A 1 85 ? -12.703 -0.922 21.404 1.00 91.50 85 SER A N 1
ATOM 699 C CA . SER A 1 85 ? -11.303 -1.236 21.719 1.00 91.50 85 SER A CA 1
ATOM 700 C C . SER A 1 85 ? -10.676 -2.175 20.679 1.00 91.50 85 SER A C 1
ATOM 702 O O . SER A 1 85 ? -9.581 -1.902 20.190 1.00 91.50 85 SER A O 1
ATOM 704 N N . LEU A 1 86 ? -11.399 -3.217 20.253 1.00 92.06 86 LEU A N 1
ATOM 705 C CA . LEU A 1 86 ? -10.974 -4.112 19.176 1.00 92.06 86 LEU A CA 1
ATOM 706 C C . LEU A 1 86 ? -10.878 -3.370 17.838 1.00 92.06 86 LEU A C 1
ATOM 708 O O . LEU A 1 86 ? -9.895 -3.527 17.118 1.00 92.06 86 LEU A O 1
ATOM 712 N N . MET A 1 87 ? -11.866 -2.532 17.513 1.00 91.81 87 MET A N 1
ATOM 713 C CA . MET A 1 87 ? -11.841 -1.720 16.289 1.00 91.81 87 MET A CA 1
ATOM 714 C C . MET A 1 87 ? -10.622 -0.798 16.246 1.00 91.81 87 MET A C 1
ATOM 716 O O . MET A 1 87 ? -9.976 -0.660 15.208 1.00 91.81 87 MET A O 1
ATOM 720 N N . TYR A 1 88 ? -10.286 -0.193 17.384 1.00 91.12 88 TYR A N 1
ATOM 721 C CA . TYR A 1 88 ? -9.110 0.654 17.524 1.00 91.12 88 TYR A CA 1
ATOM 722 C C . TYR A 1 88 ? -7.811 -0.134 17.299 1.00 91.12 88 TYR A C 1
ATOM 724 O O . TYR A 1 88 ? -6.992 0.269 16.475 1.00 91.12 88 TYR A O 1
ATOM 732 N N . GLU A 1 89 ? -7.651 -1.288 17.951 1.00 90.94 89 GLU A N 1
ATOM 733 C CA . GLU A 1 89 ? -6.492 -2.173 17.759 1.00 90.94 89 GLU A CA 1
ATOM 734 C C . GLU A 1 89 ? -6.338 -2.626 16.299 1.00 90.94 89 GLU A C 1
ATOM 736 O O . GLU A 1 89 ? -5.233 -2.618 15.754 1.00 90.94 89 GLU A O 1
ATOM 741 N N . LEU A 1 90 ? -7.445 -2.968 15.632 1.00 92.00 90 LEU A N 1
ATOM 742 C CA . LEU A 1 90 ? -7.435 -3.339 14.217 1.00 92.00 90 LEU A CA 1
ATOM 743 C C . LEU A 1 90 ? -6.955 -2.181 13.343 1.00 92.00 90 LEU A C 1
ATOM 745 O O . LEU A 1 90 ? -6.057 -2.372 12.525 1.00 92.00 90 LEU A O 1
ATOM 749 N N . VAL A 1 91 ? -7.499 -0.980 13.548 1.00 91.31 91 VAL A N 1
ATOM 750 C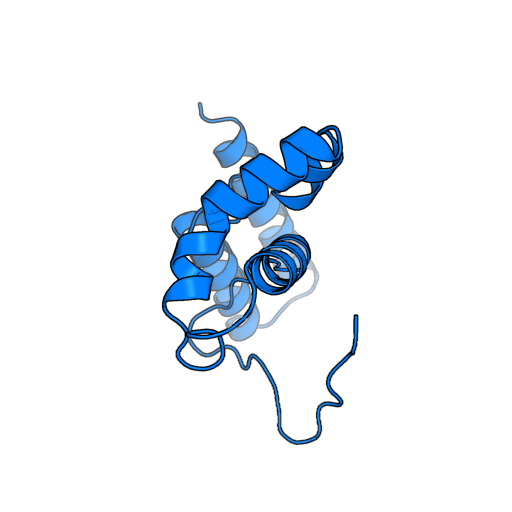 CA . VAL A 1 91 ? -7.098 0.222 12.809 1.00 91.31 91 VAL A CA 1
ATOM 751 C C . VAL A 1 91 ? -5.603 0.508 12.951 1.00 91.31 91 VAL A C 1
ATOM 753 O O . VAL A 1 91 ? -4.953 0.820 11.956 1.00 91.31 91 VAL A O 1
ATOM 756 N N . LEU A 1 92 ? -5.035 0.349 14.150 1.00 87.62 92 LEU A N 1
ATOM 757 C CA . LEU A 1 92 ? -3.601 0.553 14.382 1.00 87.62 92 LEU A CA 1
ATOM 758 C C . LEU A 1 92 ? -2.704 -0.437 13.623 1.00 87.62 92 LEU A C 1
ATOM 760 O O . LEU A 1 92 ? -1.520 -0.151 13.422 1.00 87.62 92 LEU A O 1
ATOM 764 N N . LYS A 1 93 ? -3.238 -1.595 13.218 1.00 86.44 93 LYS A N 1
ATOM 765 C CA . LYS A 1 93 ? -2.507 -2.626 12.468 1.00 86.44 93 LYS A CA 1
ATOM 766 C C . LYS A 1 93 ? -2.752 -2.597 10.961 1.00 86.44 93 LYS A C 1
ATOM 768 O O . LYS A 1 93 ? -2.061 -3.314 10.234 1.00 86.44 93 LYS A O 1
ATOM 773 N N . LEU A 1 94 ? -3.698 -1.793 10.475 1.00 85.44 94 LEU A N 1
ATOM 774 C CA . LEU A 1 94 ? -3.966 -1.682 9.044 1.00 85.44 94 LEU A CA 1
ATOM 775 C C . LEU A 1 94 ? -2.787 -1.034 8.311 1.00 85.44 94 LEU A C 1
ATOM 777 O O . LEU A 1 94 ? -2.156 -0.096 8.791 1.00 85.44 94 LEU A O 1
ATOM 781 N N . LYS A 1 95 ? -2.504 -1.553 7.116 1.00 79.75 95 LYS A N 1
ATOM 782 C CA . LYS A 1 95 ? -1.526 -0.991 6.184 1.00 79.75 95 LYS A CA 1
ATOM 783 C C . LYS A 1 95 ? -2.169 -0.890 4.816 1.00 79.75 95 LYS A C 1
ATOM 785 O O . LYS A 1 95 ? -2.650 -1.892 4.285 1.00 79.75 95 LYS A O 1
ATOM 790 N N . LEU A 1 96 ? -2.159 0.307 4.241 1.00 79.31 96 LEU 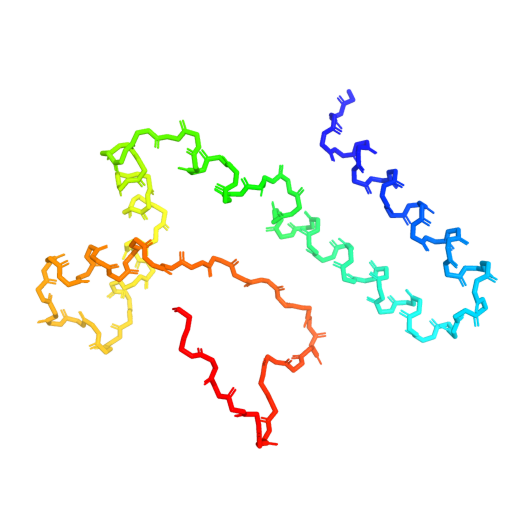A N 1
ATOM 791 C CA . LEU A 1 96 ? -2.625 0.505 2.879 1.00 79.31 96 LEU A CA 1
ATOM 792 C C . LEU A 1 96 ? -1.680 -0.216 1.909 1.00 79.31 96 LEU A C 1
ATOM 794 O O . LEU A 1 96 ? -0.471 0.013 1.911 1.00 79.31 96 LEU A O 1
ATOM 798 N N . GLN A 1 97 ? -2.235 -1.082 1.064 1.00 80.31 97 GLN A N 1
ATOM 799 C CA . GLN A 1 97 ? -1.503 -1.728 -0.022 1.00 80.31 97 GLN A CA 1
ATOM 800 C C . GLN A 1 97 ? -2.204 -1.466 -1.348 1.00 80.31 97 GLN A C 1
ATOM 802 O O . GLN A 1 97 ? -3.427 -1.555 -1.448 1.00 80.31 97 GLN A O 1
ATOM 807 N N . VAL A 1 98 ? -1.414 -1.141 -2.370 1.00 79.56 98 VAL A N 1
ATOM 808 C CA . VAL A 1 98 ? -1.907 -0.815 -3.708 1.00 79.56 98 VAL A CA 1
ATOM 809 C C . VAL A 1 98 ? -1.338 -1.800 -4.716 1.00 79.56 98 VAL A C 1
ATOM 811 O O . VAL A 1 98 ? -0.127 -1.982 -4.812 1.00 79.56 98 VAL A O 1
ATOM 814 N N . PHE A 1 99 ? -2.238 -2.411 -5.480 1.00 81.75 99 PHE A N 1
ATOM 815 C CA . PHE A 1 99 ? -1.941 -3.416 -6.496 1.00 81.75 99 PHE A CA 1
ATOM 816 C C . PHE A 1 99 ? -2.429 -2.926 -7.854 1.00 81.75 99 PHE A C 1
ATOM 818 O O . PHE A 1 99 ? -3.486 -2.291 -7.931 1.00 81.75 99 PHE A O 1
ATOM 825 N N . SER A 1 100 ? -1.670 -3.197 -8.917 1.00 80.94 100 SER A N 1
ATOM 826 C CA . SER A 1 100 ? -2.074 -2.784 -10.260 1.00 80.94 100 SER A CA 1
ATOM 827 C C . SER A 1 100 ? -3.192 -3.680 -10.800 1.00 80.94 100 SER A C 1
ATOM 829 O O . SER A 1 100 ? -3.307 -4.844 -10.406 1.00 80.94 100 SER A O 1
ATOM 831 N N . PRO A 1 101 ? -4.028 -3.177 -11.724 1.00 83.00 101 PRO A N 1
ATOM 832 C CA . PRO A 1 101 ? -5.036 -4.000 -12.379 1.00 83.00 101 PRO A CA 1
ATOM 833 C C . PRO A 1 101 ? -4.413 -5.246 -13.026 1.00 83.00 101 PRO A C 1
ATOM 835 O O . PRO A 1 101 ? -3.477 -5.143 -13.816 1.00 83.00 101 PRO A O 1
ATOM 838 N N . GLY A 1 102 ? -4.947 -6.425 -12.701 1.00 82.06 102 GLY A N 1
ATOM 839 C CA . GLY A 1 102 ? -4.437 -7.710 -13.194 1.00 82.06 102 GLY A CA 1
ATOM 840 C C . GLY A 1 102 ? -3.294 -8.317 -12.370 1.00 82.06 102 GLY A C 1
ATOM 841 O O . GLY A 1 102 ? -2.851 -9.420 -12.700 1.00 82.06 102 GLY A O 1
ATOM 842 N N . ASP A 1 103 ? -2.839 -7.653 -11.302 1.00 83.56 103 ASP A N 1
ATOM 843 C CA . ASP A 1 103 ? -1.935 -8.265 -10.331 1.00 83.56 103 ASP A CA 1
ATOM 844 C C . ASP A 1 103 ? -2.672 -9.308 -9.483 1.00 83.56 103 ASP A C 1
ATOM 846 O O . ASP A 1 103 ? -3.814 -9.127 -9.055 1.00 83.56 103 ASP A O 1
ATOM 850 N N . TYR A 1 104 ? -1.982 -10.412 -9.205 1.00 85.56 104 TYR A N 1
ATOM 851 C CA . TYR A 1 104 ? -2.443 -11.397 -8.234 1.00 85.56 104 TYR A CA 1
ATOM 852 C C . TYR A 1 104 ? -2.041 -10.933 -6.835 1.00 85.56 104 TYR A C 1
ATOM 854 O O . TYR A 1 104 ? -0.849 -10.851 -6.550 1.00 85.56 104 TYR A O 1
ATOM 862 N N . VAL A 1 105 ? -3.024 -10.678 -5.966 1.00 86.44 105 VAL A N 1
ATOM 863 C CA . VAL A 1 105 ? -2.774 -10.352 -4.549 1.00 86.44 105 VAL A CA 1
ATOM 864 C C . VAL A 1 105 ? -2.281 -11.589 -3.791 1.00 86.44 105 VAL A C 1
ATOM 866 O O . VAL A 1 105 ? -1.304 -11.515 -3.056 1.00 86.44 105 VAL A O 1
ATOM 869 N N . CYS A 1 106 ? -2.916 -12.738 -4.033 1.00 88.69 106 CYS A N 1
ATOM 870 C CA . CYS A 1 106 ? -2.533 -14.039 -3.483 1.00 88.69 106 CYS A CA 1
ATOM 871 C C . CYS A 1 106 ? -2.669 -15.117 -4.565 1.00 88.69 106 CYS A C 1
ATOM 873 O O . CYS A 1 106 ? -3.537 -15.022 -5.441 1.00 88.69 106 CYS A O 1
ATOM 875 N N . ARG A 1 107 ? -1.852 -16.170 -4.496 1.00 88.12 107 ARG A N 1
ATOM 876 C CA . ARG A 1 107 ? -1.946 -17.360 -5.352 1.00 88.12 107 ARG A CA 1
ATOM 877 C C . ARG A 1 107 ? -2.315 -18.593 -4.538 1.00 88.12 107 ARG A C 1
ATOM 879 O O . ARG A 1 107 ? -2.032 -18.704 -3.348 1.00 88.12 107 ARG A O 1
ATOM 886 N N . LYS A 1 108 ? -2.952 -19.560 -5.202 1.00 90.75 108 LYS A N 1
ATOM 887 C CA . LYS A 1 108 ? -3.241 -20.859 -4.588 1.00 90.75 108 LYS A CA 1
ATOM 888 C C . LYS A 1 108 ? -1.926 -21.517 -4.161 1.00 90.75 108 LYS A C 1
ATOM 890 O O . LYS A 1 108 ? -1.050 -21.721 -4.995 1.00 90.75 108 LYS A O 1
ATOM 895 N N . GLY A 1 109 ? -1.846 -21.893 -2.887 1.00 91.12 109 GLY A N 1
ATOM 896 C CA . GLY A 1 109 ? -0.651 -22.492 -2.292 1.00 91.12 109 GLY A CA 1
ATOM 897 C C . GLY A 1 109 ? 0.259 -21.493 -1.577 1.00 91.12 109 GLY A C 1
ATOM 898 O O . GLY A 1 109 ? 1.19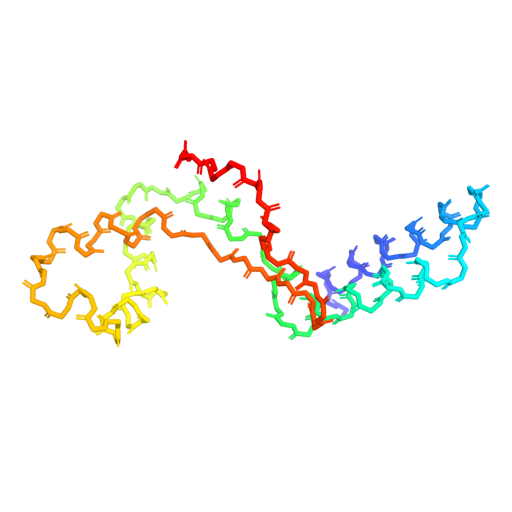1 -21.930 -0.908 1.00 91.12 109 GLY A O 1
ATOM 899 N N . ASP A 1 110 ? -0.022 -20.188 -1.653 1.00 89.12 110 ASP A N 1
ATOM 900 C CA . ASP A 1 110 ? 0.694 -19.205 -0.843 1.00 89.12 110 ASP A CA 1
ATOM 901 C C . ASP A 1 110 ? 0.344 -19.400 0.638 1.00 89.12 110 ASP A C 1
ATOM 903 O O . ASP A 1 110 ? -0.828 -19.433 1.027 1.00 89.12 110 ASP A O 1
ATOM 907 N N . ILE A 1 111 ? 1.373 -19.515 1.479 1.00 86.62 111 ILE A N 1
ATOM 908 C CA . ILE A 1 111 ? 1.215 -19.506 2.933 1.00 86.62 111 ILE A CA 1
ATOM 909 C C . ILE A 1 111 ? 1.024 -18.050 3.357 1.00 86.62 111 ILE A C 1
ATOM 911 O O . ILE A 1 111 ? 1.927 -17.226 3.191 1.00 86.62 111 ILE A O 1
ATOM 915 N N . GLY A 1 112 ? -0.147 -17.732 3.911 1.00 80.88 112 GLY A N 1
ATOM 916 C CA . GLY A 1 112 ? -0.407 -16.418 4.493 1.00 80.88 112 GLY A CA 1
ATOM 917 C C . GLY A 1 112 ? 0.610 -16.115 5.593 1.00 80.88 112 GLY A C 1
ATOM 918 O O . GLY A 1 112 ? 0.776 -16.900 6.527 1.00 80.88 112 GLY A O 1
ATOM 919 N N . LYS A 1 113 ? 1.313 -14.986 5.482 1.00 72.38 113 LYS A N 1
ATOM 920 C CA . LYS A 1 113 ? 2.207 -14.524 6.546 1.00 72.38 113 LYS A CA 1
ATOM 921 C C . LYS A 1 113 ? 1.378 -13.852 7.633 1.00 72.38 113 LYS A C 1
ATOM 923 O O . LYS A 1 113 ? 0.665 -12.893 7.356 1.00 72.38 113 LYS A O 1
ATOM 928 N N . VAL A 1 114 ? 1.507 -14.340 8.862 1.00 46.84 114 VAL A N 1
ATOM 929 C CA . VAL A 1 114 ? 1.030 -13.642 10.058 1.00 46.84 114 VAL A CA 1
ATOM 930 C C . VAL A 1 114 ? 2.133 -12.652 10.436 1.00 46.84 114 VAL A C 1
ATOM 932 O O . VAL A 1 114 ? 3.130 -13.044 11.037 1.00 46.84 114 VAL A O 1
ATOM 935 N N . SER A 1 115 ? 2.028 -11.415 9.949 1.00 45.22 115 SER A N 1
ATOM 936 C CA . SER A 1 115 ? 2.932 -10.308 10.303 1.00 45.22 115 SER A CA 1
ATOM 937 C C . SER A 1 115 ? 2.373 -9.479 11.445 1.00 45.22 115 SER A C 1
ATOM 939 O O . SER A 1 115 ? 1.163 -9.169 11.360 1.00 45.22 115 SER A O 1
#